Protein AF-A0A3P7GZE3-F1 (afdb_monomer_lite)

InterPro domains:
  IPR019410 Lysine methyltransferase [PF10294] (54-148)
  IPR019410 Lysine methyltransferase [PTHR14614] (52-146)
  IPR029063 S-adenosyl-L-methionine-dependent methyltransferase superfamily [G3DSA:3.40.50.150] (28-160)
  IPR029063 S-adenosyl-L-methionine-dependent methyltransferase superfamily [SSF53335] (52-150)

Sequence (163 aa):
MIFALSAYVGSMVRGSCDGSKGVVVPYSESSILKEFHENEKTVLVSGRKYIFVQKWNDNGVSGVLWDSAIVLANYLAAHPDLVLNLSVLELGAGLGLPSIVACDLGARYVAATDQPLAVPLLAENIRRNSRSNAPIEVFPLDWQTDRPAQPYQVSSFNTNTIH

Radius of gyration: 19.48 Å; chains: 1; bounding box: 40×46×54 Å

Organism: Toxocara canis (NCBI:txid6265)

Structure (mmCIF, N/CA/C/O backbone):
data_AF-A0A3P7GZE3-F1
#
_entry.id   AF-A0A3P7GZE3-F1
#
loop_
_atom_site.group_PDB
_atom_site.id
_atom_site.type_symbol
_atom_site.label_atom_id
_atom_site.label_alt_id
_atom_site.label_comp_id
_atom_site.label_asym_id
_atom_site.label_entity_id
_atom_site.label_seq_id
_atom_site.pdbx_PDB_ins_code
_atom_site.Cartn_x
_atom_site.Cartn_y
_atom_site.Cartn_z
_atom_site.occupancy
_atom_site.B_iso_or_equiv
_atom_site.auth_seq_id
_atom_site.auth_comp_id
_atom_site.auth_asym_id
_atom_site.auth_atom_id
_atom_site.pdbx_PDB_model_num
ATOM 1 N N . MET A 1 1 ? -2.851 -13.990 0.067 1.00 26.02 1 MET A N 1
ATOM 2 C CA . MET A 1 1 ? -2.927 -14.125 -1.402 1.00 26.02 1 MET A CA 1
ATOM 3 C C . MET A 1 1 ? -1.860 -13.198 -1.965 1.00 26.02 1 MET A C 1
ATOM 5 O O . MET A 1 1 ? -2.037 -11.994 -1.894 1.00 26.02 1 MET A O 1
ATOM 9 N N . ILE A 1 2 ? -0.699 -13.742 -2.338 1.00 25.58 2 ILE A N 1
ATOM 10 C CA . ILE A 1 2 ? 0.474 -12.985 -2.809 1.00 25.58 2 ILE A CA 1
ATOM 11 C C . ILE A 1 2 ? 0.576 -13.223 -4.313 1.00 25.58 2 ILE A C 1
ATOM 13 O O . ILE A 1 2 ? 0.637 -14.375 -4.733 1.00 25.58 2 ILE A O 1
ATOM 17 N N . PHE A 1 3 ? 0.623 -12.157 -5.104 1.00 29.05 3 PHE A N 1
ATOM 18 C CA . PHE A 1 3 ? 1.100 -12.221 -6.481 1.00 29.05 3 PHE A CA 1
ATOM 19 C C . PHE A 1 3 ? 2.090 -11.078 -6.688 1.00 29.05 3 PHE A C 1
ATOM 21 O O . PHE A 1 3 ? 1.691 -9.927 -6.808 1.00 29.05 3 PHE A O 1
ATOM 28 N N . ALA A 1 4 ? 3.378 -11.408 -6.734 1.00 26.91 4 ALA A N 1
ATOM 29 C CA . ALA A 1 4 ? 4.394 -10.578 -7.365 1.00 26.91 4 ALA A CA 1
ATOM 30 C C . ALA A 1 4 ? 5.051 -11.446 -8.441 1.00 26.91 4 ALA A C 1
ATOM 32 O O . ALA A 1 4 ? 5.742 -12.416 -8.129 1.00 26.91 4 ALA A O 1
ATOM 33 N N . LEU A 1 5 ? 4.780 -11.146 -9.711 1.00 27.06 5 LEU A N 1
ATOM 34 C CA . LEU A 1 5 ? 5.498 -11.731 -10.837 1.00 27.06 5 LEU A CA 1
ATOM 35 C C . LEU A 1 5 ? 6.604 -10.739 -11.214 1.00 27.06 5 LEU A C 1
ATOM 37 O O . LEU A 1 5 ? 6.344 -9.733 -11.868 1.00 27.06 5 LEU A O 1
ATOM 41 N N . SER A 1 6 ? 7.831 -10.985 -10.755 1.00 29.36 6 SER A N 1
ATOM 42 C CA . SER A 1 6 ? 9.003 -10.256 -11.247 1.00 29.36 6 SER A CA 1
ATOM 43 C C . SER A 1 6 ? 9.421 -10.869 -12.585 1.00 29.36 6 SER A C 1
ATOM 45 O O . SER A 1 6 ? 9.800 -12.040 -12.634 1.00 29.36 6 SER A O 1
ATOM 47 N N . ALA A 1 7 ? 9.316 -10.108 -13.677 1.00 31.20 7 ALA A N 1
ATOM 48 C CA . ALA A 1 7 ? 9.871 -10.476 -14.976 1.00 31.20 7 ALA A CA 1
ATOM 49 C C . ALA A 1 7 ? 11.193 -9.721 -15.185 1.00 31.20 7 ALA A C 1
ATOM 51 O O . ALA A 1 7 ? 11.222 -8.498 -15.299 1.00 31.20 7 ALA A O 1
ATOM 52 N N . TYR A 1 8 ? 12.289 -10.474 -15.204 1.00 26.08 8 TYR A N 1
ATOM 53 C CA . TYR A 1 8 ? 13.651 -10.011 -15.460 1.00 26.08 8 TYR A CA 1
ATOM 54 C C . TYR A 1 8 ? 13.828 -9.618 -16.939 1.00 26.08 8 TYR A C 1
ATOM 56 O O . TYR A 1 8 ? 13.488 -10.405 -17.823 1.00 26.08 8 TYR A O 1
ATOM 64 N N . VAL A 1 9 ? 14.393 -8.437 -17.224 1.00 37.22 9 VAL A N 1
ATOM 65 C CA . VAL A 1 9 ? 14.791 -8.027 -18.585 1.00 37.22 9 VAL A CA 1
ATOM 66 C C . VAL A 1 9 ? 16.315 -8.089 -18.697 1.00 37.22 9 VAL A C 1
ATOM 68 O O . VAL A 1 9 ? 17.028 -7.250 -18.152 1.00 37.22 9 VAL A O 1
ATOM 71 N N . GLY A 1 10 ? 16.814 -9.107 -19.402 1.00 29.33 10 GLY A N 1
ATOM 72 C CA . GLY A 1 10 ? 18.225 -9.253 -19.760 1.00 29.33 10 GLY A CA 1
ATOM 73 C C . GLY A 1 10 ? 18.567 -8.473 -21.032 1.00 29.33 10 GLY A C 1
ATOM 74 O O . GLY A 1 10 ? 17.862 -8.564 -22.036 1.00 29.33 10 GLY A O 1
ATOM 75 N N . SER A 1 11 ? 19.657 -7.706 -20.976 1.00 35.00 11 SER A N 1
ATOM 76 C CA . SER A 1 11 ? 20.211 -6.934 -22.093 1.00 35.00 11 SER A CA 1
ATOM 77 C C . SER A 1 11 ? 20.692 -7.821 -23.252 1.00 35.00 11 SER A C 1
ATOM 79 O O . SER A 1 11 ? 21.169 -8.941 -23.074 1.00 35.00 11 SER A O 1
ATOM 81 N N . MET A 1 12 ? 20.554 -7.271 -24.454 1.00 33.59 12 MET A N 1
ATOM 82 C CA . MET A 1 12 ? 20.694 -7.887 -25.767 1.00 33.59 12 MET A CA 1
ATOM 83 C C . MET A 1 12 ? 22.161 -8.172 -26.136 1.00 33.59 12 MET A C 1
ATOM 85 O O . MET A 1 12 ? 22.955 -7.246 -26.290 1.00 33.59 12 MET A O 1
ATOM 89 N N . VAL A 1 13 ? 22.509 -9.441 -26.376 1.00 32.81 13 VAL A N 1
ATOM 90 C CA . VAL A 1 13 ? 23.750 -9.837 -27.070 1.00 32.81 13 VAL A CA 1
ATOM 91 C C . VAL A 1 13 ? 23.408 -10.805 -28.205 1.00 32.81 13 VAL A C 1
ATOM 93 O O . VAL A 1 13 ? 22.621 -11.734 -28.043 1.00 32.81 13 VAL A O 1
ATOM 96 N N . ARG A 1 14 ? 23.966 -10.531 -29.390 1.00 37.94 14 ARG A N 1
ATOM 97 C CA . ARG A 1 14 ? 23.749 -11.269 -30.642 1.00 37.94 14 ARG A CA 1
ATOM 98 C C . ARG A 1 14 ? 24.387 -12.660 -30.603 1.00 37.94 14 ARG A C 1
ATOM 100 O O . ARG A 1 14 ? 25.557 -12.772 -30.259 1.00 37.94 14 ARG A O 1
ATOM 107 N N . GLY A 1 15 ? 23.688 -13.636 -31.186 1.00 33.75 15 GLY A N 1
ATOM 108 C CA . GLY A 1 15 ? 24.320 -14.666 -32.012 1.00 33.75 15 GLY A CA 1
ATOM 109 C C . GLY A 1 15 ? 24.126 -16.122 -31.586 1.00 33.75 15 GLY A C 1
ATOM 110 O O . GLY A 1 15 ? 24.738 -16.584 -30.636 1.00 33.75 15 GLY A O 1
ATOM 111 N N . SER A 1 16 ? 23.435 -16.844 -32.471 1.00 33.47 16 SER A N 1
ATOM 112 C CA . SER A 1 16 ? 23.519 -18.285 -32.744 1.00 33.47 16 SER A CA 1
ATOM 113 C C . SER A 1 16 ? 22.637 -19.250 -31.944 1.00 33.47 16 SER A C 1
ATOM 115 O O . SER A 1 16 ? 22.402 -19.116 -30.751 1.00 33.47 16 SER A O 1
ATOM 117 N N . CYS A 1 17 ? 22.108 -20.208 -32.703 1.00 43.88 17 CYS A N 1
ATOM 118 C CA . CYS A 1 17 ? 20.998 -21.096 -32.396 1.00 43.88 17 CYS A CA 1
ATOM 119 C C . CYS A 1 17 ? 21.402 -22.250 -31.469 1.00 43.88 17 CYS A C 1
ATOM 121 O O . CYS A 1 17 ? 22.298 -23.001 -31.841 1.00 43.88 17 CYS A O 1
ATOM 123 N N . ASP A 1 18 ? 20.674 -22.454 -30.363 1.00 40.12 18 ASP A N 1
ATOM 124 C CA . ASP A 1 18 ? 20.410 -23.779 -29.774 1.00 40.12 18 ASP A CA 1
ATOM 125 C C . ASP A 1 18 ? 19.257 -23.730 -28.735 1.00 40.12 18 ASP A C 1
ATOM 127 O O . ASP A 1 18 ? 19.269 -22.954 -27.779 1.00 40.12 18 ASP A O 1
ATOM 131 N N . GLY A 1 19 ? 18.239 -24.572 -28.934 1.00 46.06 19 GLY A N 1
ATOM 132 C CA . GLY A 1 19 ? 17.752 -25.455 -27.868 1.00 46.06 19 GLY A CA 1
ATOM 133 C C . GLY A 1 19 ? 16.862 -24.974 -26.716 1.00 46.06 19 GLY A C 1
ATOM 134 O O . GLY A 1 19 ? 16.561 -25.809 -25.866 1.00 46.06 19 GLY A O 1
ATOM 135 N N . SER A 1 20 ? 16.371 -23.733 -26.635 1.00 37.34 20 SER A N 1
ATOM 136 C CA . SER A 1 20 ? 15.470 -23.336 -25.529 1.00 37.34 20 SER A CA 1
ATOM 137 C C . SER A 1 20 ? 14.111 -22.820 -26.006 1.00 37.34 20 SER A C 1
ATOM 139 O O . SER A 1 20 ? 14.001 -21.856 -26.759 1.00 37.34 20 SER A O 1
ATOM 141 N N . LYS A 1 21 ? 13.037 -23.478 -25.549 1.00 40.06 21 LYS A N 1
ATOM 142 C CA . LYS A 1 21 ? 11.652 -23.015 -25.711 1.00 40.06 21 LYS A CA 1
ATOM 143 C C . LYS A 1 21 ? 11.428 -21.771 -24.843 1.00 40.06 21 LYS A C 1
ATOM 145 O O . LYS A 1 21 ? 10.854 -21.860 -23.763 1.00 40.06 21 LYS A O 1
ATOM 150 N N . GLY A 1 22 ? 11.895 -20.617 -25.308 1.00 45.19 22 GLY A N 1
ATOM 151 C CA . GLY A 1 22 ? 11.449 -19.320 -24.814 1.00 45.19 22 GLY A CA 1
ATOM 152 C C . GLY A 1 22 ? 10.106 -18.978 -25.449 1.00 45.19 22 GLY A C 1
ATOM 153 O O . GLY A 1 22 ? 10.003 -18.889 -26.672 1.00 45.19 22 GLY A O 1
ATOM 154 N N . VAL A 1 23 ? 9.063 -18.808 -24.637 1.00 33.44 23 VAL A N 1
ATOM 155 C CA . VAL A 1 23 ? 7.803 -18.228 -25.113 1.00 33.44 23 VAL A CA 1
ATOM 156 C C . VAL A 1 23 ? 8.015 -16.724 -25.232 1.00 33.44 23 VAL A C 1
ATOM 158 O O . VAL A 1 23 ? 8.124 -16.018 -24.234 1.00 33.44 23 VAL A O 1
ATOM 161 N N . VAL A 1 24 ? 8.085 -16.238 -26.467 1.00 41.06 24 VAL A N 1
ATOM 162 C CA . VAL A 1 24 ? 7.954 -14.814 -26.770 1.00 41.06 24 VAL A CA 1
ATOM 163 C C . VAL A 1 24 ? 6.467 -14.492 -26.690 1.00 41.06 24 VAL A C 1
ATOM 165 O O . VAL A 1 24 ? 5.684 -15.046 -27.457 1.00 41.06 24 VAL A O 1
ATOM 168 N N . VAL A 1 25 ? 6.070 -13.633 -25.751 1.00 38.72 25 VAL A N 1
ATOM 169 C CA . VAL A 1 25 ? 4.713 -13.075 -25.711 1.00 38.72 25 VAL A CA 1
ATOM 170 C C . VAL A 1 25 ? 4.716 -11.821 -26.588 1.00 38.72 25 VAL A C 1
ATOM 172 O O . VAL A 1 25 ? 5.329 -10.825 -26.201 1.00 38.72 25 VAL A O 1
ATOM 175 N N . PRO A 1 26 ? 4.095 -11.838 -27.781 1.00 36.16 26 PRO A N 1
ATOM 176 C CA . PRO A 1 26 ? 3.970 -10.638 -28.589 1.00 36.16 26 PRO A CA 1
ATOM 177 C C . PRO A 1 26 ? 2.916 -9.731 -27.946 1.00 36.16 26 PRO A C 1
ATOM 179 O O . PRO A 1 26 ? 1.717 -9.984 -28.042 1.00 36.16 26 PRO A O 1
ATOM 182 N N . TYR A 1 27 ? 3.358 -8.675 -27.267 1.00 45.34 27 TYR A N 1
ATOM 183 C CA . TYR A 1 27 ? 2.467 -7.619 -26.797 1.00 45.34 27 TYR A CA 1
ATOM 184 C C . TYR A 1 27 ? 2.091 -6.737 -27.992 1.00 45.34 27 TYR A C 1
ATOM 186 O O . TYR A 1 27 ? 2.873 -5.895 -28.424 1.00 45.34 27 TYR A O 1
ATOM 194 N N . SER A 1 28 ? 0.900 -6.934 -28.561 1.00 46.50 28 SER A N 1
ATOM 195 C CA . SER A 1 28 ? 0.270 -5.872 -29.351 1.00 46.50 28 SER A CA 1
ATOM 196 C C . SER A 1 28 ? -0.130 -4.751 -28.393 1.00 46.50 28 SER A C 1
ATOM 198 O O . SER A 1 28 ? -0.676 -5.069 -27.336 1.00 46.50 28 SER A O 1
ATOM 200 N N . GLU A 1 29 ? 0.096 -3.482 -28.749 1.00 47.84 29 GLU A N 1
ATOM 201 C CA . GLU A 1 29 ? -0.385 -2.298 -28.015 1.00 47.84 29 GLU A CA 1
ATOM 202 C C . GLU A 1 29 ? -1.923 -2.275 -27.934 1.00 47.84 29 GLU A C 1
ATOM 204 O O . GLU A 1 29 ? -2.623 -1.537 -28.625 1.00 47.84 29 GLU A O 1
ATOM 209 N N . SER A 1 30 ? -2.482 -3.143 -27.103 1.00 47.44 30 SER A N 1
ATOM 210 C CA . SER A 1 30 ? -3.893 -3.157 -26.768 1.00 47.44 30 SER A CA 1
ATOM 211 C C . SER A 1 30 ? -4.164 -2.072 -25.729 1.00 47.44 30 SER A C 1
ATOM 213 O O . SER A 1 30 ? -3.349 -1.835 -24.836 1.00 47.44 30 SER A O 1
ATOM 215 N N . SER A 1 31 ? -5.335 -1.448 -25.833 1.00 55.03 31 SER A N 1
ATOM 216 C CA . SER A 1 31 ? -5.877 -0.356 -25.008 1.00 55.03 31 SER A CA 1
ATOM 217 C C . SER A 1 31 ? -5.654 -0.451 -23.492 1.00 55.03 31 SER A C 1
ATOM 219 O O . SER A 1 31 ? -5.646 0.582 -22.837 1.00 55.03 31 SER A O 1
ATOM 221 N N . ILE A 1 32 ? -5.437 -1.652 -22.955 1.00 56.00 32 ILE A N 1
ATOM 222 C CA . ILE A 1 32 ? -5.186 -1.934 -21.534 1.00 56.00 32 ILE A CA 1
ATOM 223 C C . ILE A 1 32 ? -3.880 -1.292 -21.036 1.00 56.00 32 ILE A C 1
ATOM 225 O O . ILE A 1 32 ? -3.817 -0.838 -19.901 1.00 56.00 32 ILE A O 1
ATOM 229 N N . LEU A 1 33 ? -2.842 -1.197 -21.876 1.00 58.09 33 LEU A N 1
ATOM 230 C CA . LEU A 1 33 ? -1.558 -0.619 -21.450 1.00 58.09 33 LEU A CA 1
ATOM 231 C C . LEU A 1 33 ? -1.570 0.911 -21.411 1.00 58.09 33 LEU A C 1
ATOM 233 O O . LEU A 1 33 ? -0.712 1.503 -20.761 1.00 58.09 33 LEU A O 1
ATOM 237 N N . LYS A 1 34 ? -2.531 1.570 -22.074 1.00 65.06 34 LYS A N 1
ATOM 238 C CA . LYS A 1 34 ? -2.575 3.040 -22.112 1.00 65.06 34 LYS A CA 1
ATOM 239 C C . LYS A 1 34 ? -2.668 3.639 -20.710 1.00 65.06 34 LYS A C 1
ATOM 241 O O . LYS A 1 34 ? -1.959 4.596 -20.428 1.00 65.06 34 LYS A O 1
ATOM 246 N N . GLU A 1 35 ? -3.451 3.021 -19.830 1.00 65.19 35 GLU A N 1
ATOM 247 C CA . GLU A 1 35 ? -3.633 3.465 -18.442 1.00 65.19 35 GLU A CA 1
ATOM 248 C C . GLU A 1 35 ? -2.347 3.370 -17.599 1.00 65.19 35 GLU A C 1
ATOM 250 O O . GLU A 1 35 ? -2.179 4.103 -16.626 1.00 65.19 35 GLU A O 1
ATOM 255 N N . PHE A 1 36 ? -1.405 2.498 -17.973 1.00 70.31 36 PHE A N 1
ATOM 256 C CA . PHE A 1 36 ? -0.110 2.364 -17.295 1.00 70.31 36 PHE A CA 1
ATOM 257 C C . PHE A 1 36 ? 0.896 3.436 -17.720 1.00 70.31 36 PHE A C 1
ATOM 259 O O . PHE A 1 36 ? 1.834 3.733 -16.981 1.00 70.31 36 PHE A O 1
ATOM 266 N N . HIS A 1 37 ? 0.686 4.043 -18.889 1.00 69.88 37 HIS A N 1
ATOM 267 C CA . HIS A 1 37 ? 1.489 5.161 -19.375 1.00 69.88 37 HIS A CA 1
AT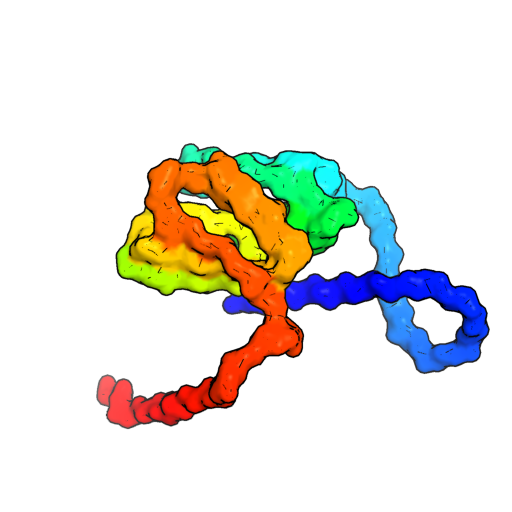OM 268 C C . HIS A 1 37 ? 0.957 6.527 -18.913 1.00 69.88 37 HIS A C 1
ATOM 270 O O . HIS A 1 37 ? 1.602 7.546 -19.160 1.00 69.88 37 HIS A O 1
ATOM 276 N N . GLU A 1 38 ? -0.193 6.573 -18.232 1.00 80.06 38 GLU A N 1
ATOM 277 C CA . GLU A 1 38 ? -0.691 7.795 -17.602 1.00 80.06 38 GLU A CA 1
ATOM 278 C C . GLU A 1 38 ? 0.147 8.137 -16.369 1.00 80.06 38 GLU A C 1
ATOM 280 O O . GLU A 1 38 ? 0.316 7.311 -15.479 1.00 80.06 38 GLU A O 1
ATOM 285 N N . ASN A 1 39 ? 0.636 9.376 -16.283 1.00 89.06 39 ASN A N 1
ATOM 286 C CA . ASN A 1 39 ? 1.524 9.810 -15.196 1.00 89.06 39 ASN A CA 1
ATOM 287 C C . ASN A 1 39 ? 0.841 9.870 -13.823 1.00 89.06 39 ASN A C 1
ATOM 289 O O . ASN A 1 39 ? 1.529 9.902 -12.803 1.00 89.06 39 ASN A O 1
ATOM 293 N N . GLU A 1 40 ? -0.492 9.911 -13.782 1.00 93.50 40 GLU A N 1
ATOM 294 C CA . GLU A 1 40 ? -1.259 9.906 -12.543 1.00 93.50 40 GLU A CA 1
ATOM 295 C C . GLU A 1 40 ? -2.504 9.029 -12.660 1.00 93.50 40 GLU A C 1
ATOM 297 O O . GLU A 1 40 ? -3.156 9.011 -13.699 1.00 93.50 40 GLU A O 1
ATOM 302 N N . LYS A 1 41 ? -2.871 8.355 -11.567 1.00 94.69 41 LYS A N 1
ATOM 303 C CA . LYS A 1 41 ? -4.129 7.610 -11.439 1.00 94.69 41 LYS A CA 1
ATOM 304 C C . LYS A 1 41 ? -4.862 8.054 -10.182 1.00 94.69 41 LYS A C 1
ATOM 306 O O . LYS A 1 41 ? -4.284 8.126 -9.097 1.00 94.69 41 LYS A O 1
ATOM 311 N N . THR A 1 42 ? -6.146 8.367 -10.331 1.00 95.88 42 THR A N 1
ATOM 312 C CA . THR A 1 42 ? -7.021 8.757 -9.219 1.00 95.88 42 THR A CA 1
ATOM 313 C C . THR A 1 42 ? -7.947 7.606 -8.860 1.00 95.88 42 THR A C 1
ATOM 315 O O . THR A 1 42 ? -8.583 7.029 -9.738 1.00 95.88 42 THR A O 1
ATOM 318 N N . VAL A 1 43 ? -8.065 7.302 -7.569 1.00 96.44 43 VAL A N 1
ATOM 319 C CA . VAL A 1 43 ? -8.965 6.261 -7.057 1.00 96.44 43 VAL A CA 1
ATOM 320 C C . VAL A 1 43 ? -9.805 6.810 -5.912 1.00 96.44 43 VAL A C 1
ATOM 322 O O . VAL A 1 43 ? -9.353 7.645 -5.128 1.00 96.44 43 VAL A O 1
ATOM 325 N N . LEU A 1 44 ? -11.048 6.338 -5.829 1.00 96.62 44 LEU A N 1
ATOM 326 C CA .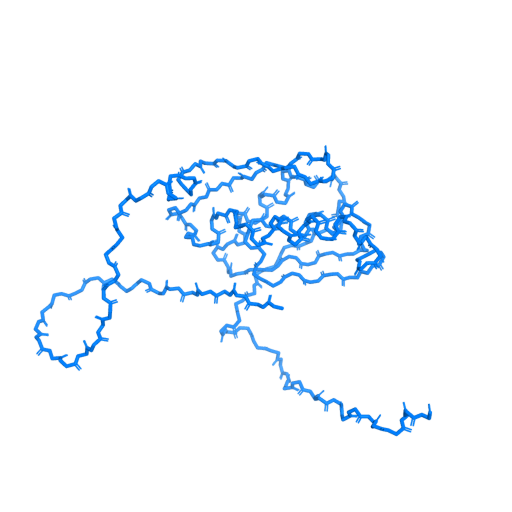 LEU A 1 44 ? -11.950 6.596 -4.715 1.00 96.62 44 LEU A CA 1
ATOM 327 C C . LEU A 1 44 ? -12.072 5.332 -3.861 1.00 96.62 44 LEU A C 1
ATOM 329 O O . LEU A 1 44 ? -12.429 4.276 -4.378 1.00 96.62 44 LEU A O 1
ATOM 333 N N . VAL A 1 45 ? -11.804 5.455 -2.561 1.00 95.19 45 VAL A N 1
ATOM 334 C CA . VAL A 1 45 ? -12.045 4.397 -1.565 1.00 95.19 45 VAL A CA 1
ATOM 335 C C . VAL A 1 45 ? -12.861 5.005 -0.431 1.00 95.19 45 VAL A C 1
ATOM 337 O O . VAL A 1 45 ? -12.465 6.023 0.138 1.00 95.19 45 VAL A O 1
ATOM 340 N N . SER A 1 46 ? -14.036 4.436 -0.147 1.00 89.31 46 SER A N 1
ATOM 341 C CA . SER A 1 46 ? -14.989 4.936 0.863 1.00 89.31 46 SER A CA 1
ATOM 342 C C . SER A 1 46 ? -15.236 6.452 0.809 1.00 89.31 46 SER A C 1
ATOM 344 O O . SER A 1 46 ? -15.266 7.140 1.827 1.00 89.31 46 SER A O 1
ATOM 346 N N . GLY A 1 47 ? -15.379 6.996 -0.404 1.00 89.88 47 GLY A N 1
ATOM 347 C CA . GLY A 1 47 ? -15.642 8.421 -0.637 1.00 89.88 47 GLY A CA 1
ATOM 348 C C . GLY A 1 47 ? -14.426 9.343 -0.498 1.00 89.88 47 GLY A C 1
ATOM 349 O O . GLY A 1 47 ? -14.533 10.531 -0.801 1.00 89.88 47 GLY A O 1
ATOM 350 N N . ARG A 1 48 ? -13.256 8.825 -0.104 1.00 94.00 48 ARG A N 1
ATOM 351 C CA . ARG A 1 48 ? -12.000 9.580 -0.108 1.00 94.00 48 ARG A CA 1
ATOM 352 C C . ARG A 1 48 ? -11.256 9.391 -1.423 1.00 94.00 48 ARG A C 1
ATOM 354 O O . ARG A 1 48 ? -11.147 8.283 -1.940 1.00 94.00 48 ARG A O 1
ATOM 361 N N . LYS A 1 49 ? -10.722 10.497 -1.941 1.00 96.38 49 LYS A N 1
ATOM 362 C CA . LYS A 1 49 ? -9.914 10.538 -3.160 1.00 96.38 49 LYS A CA 1
ATOM 363 C C . LYS A 1 49 ? -8.434 10.356 -2.842 1.00 96.38 49 LYS A C 1
ATOM 365 O O . LYS A 1 49 ? -7.907 11.060 -1.983 1.00 96.38 49 LYS A O 1
ATOM 370 N N . TYR A 1 50 ? -7.788 9.476 -3.595 1.00 97.12 50 TYR A N 1
ATOM 371 C CA . TYR A 1 50 ? -6.351 9.229 -3.578 1.00 97.12 50 TYR A CA 1
ATOM 372 C C . TYR A 1 50 ? -5.789 9.462 -4.980 1.00 97.12 50 TYR A C 1
ATOM 374 O O . TYR A 1 50 ? -6.421 9.074 -5.965 1.00 97.12 50 TYR A O 1
ATOM 382 N N . ILE A 1 51 ? -4.632 10.113 -5.078 1.00 97.00 51 ILE A N 1
ATOM 383 C CA . ILE A 1 51 ? -3.971 10.434 -6.350 1.00 97.00 51 ILE A CA 1
ATOM 384 C C . ILE A 1 51 ? -2.566 9.844 -6.315 1.00 97.00 51 ILE A C 1
ATOM 386 O O . ILE A 1 51 ? -1.766 10.192 -5.446 1.00 97.00 51 ILE A O 1
ATOM 390 N N . PHE A 1 52 ? -2.261 8.975 -7.270 1.00 97.19 52 PHE A N 1
ATOM 391 C CA . PHE A 1 52 ? -0.981 8.286 -7.361 1.00 97.19 52 PHE A CA 1
ATOM 392 C C . PHE A 1 52 ? -0.216 8.741 -8.586 1.00 97.19 52 PHE A C 1
ATOM 394 O O . PHE A 1 52 ? -0.770 8.739 -9.678 1.00 97.19 52 PHE A O 1
ATOM 401 N N . VAL A 1 53 ? 1.063 9.058 -8.409 1.00 97.00 53 VAL A N 1
ATOM 402 C CA . VAL A 1 53 ? 2.016 9.159 -9.514 1.00 97.00 53 VAL A CA 1
ATOM 403 C C . VAL A 1 53 ? 2.348 7.761 -9.996 1.00 97.00 53 VAL A C 1
ATOM 405 O O . VAL A 1 53 ? 2.703 6.903 -9.182 1.00 97.00 53 VAL A O 1
ATOM 408 N N . GLN A 1 54 ? 2.293 7.566 -11.308 1.00 93.94 54 GLN A N 1
ATOM 409 C CA . GLN A 1 54 ? 2.724 6.340 -11.962 1.00 93.94 54 GLN A CA 1
ATOM 410 C C . GLN A 1 54 ? 3.972 6.605 -12.806 1.00 93.94 54 GLN A C 1
ATOM 412 O O . GLN A 1 54 ? 4.105 7.649 -13.445 1.00 93.94 54 GLN A O 1
ATOM 417 N N . LYS A 1 55 ? 4.899 5.649 -12.795 1.00 93.38 55 LYS A N 1
ATOM 418 C CA . LYS A 1 55 ? 6.155 5.692 -13.553 1.00 93.38 55 LYS A CA 1
ATOM 419 C C . LYS A 1 55 ? 6.484 4.315 -14.121 1.00 93.38 55 LYS A C 1
ATOM 421 O O . LYS A 1 55 ? 7.464 3.689 -13.724 1.00 93.38 55 LYS A O 1
ATOM 426 N N . TRP A 1 56 ? 5.669 3.828 -15.057 1.00 88.88 56 TRP A N 1
ATOM 427 C CA . TRP A 1 56 ? 5.881 2.520 -15.694 1.00 88.88 56 TRP A CA 1
ATOM 428 C C . TRP A 1 56 ? 7.287 2.363 -16.296 1.00 88.88 56 TRP A C 1
ATOM 430 O O . TRP A 1 56 ? 7.933 1.340 -16.100 1.00 88.88 56 TRP A O 1
ATOM 440 N N . ASN A 1 57 ? 7.797 3.395 -16.972 1.00 87.44 57 ASN A N 1
ATOM 441 C CA . ASN A 1 57 ? 9.099 3.323 -17.642 1.00 87.44 57 ASN A CA 1
ATOM 442 C C . ASN A 1 57 ? 10.289 3.252 -16.666 1.00 87.44 57 ASN A C 1
ATOM 444 O O . ASN A 1 57 ? 11.304 2.654 -17.008 1.00 87.44 57 ASN A O 1
ATOM 448 N N . ASP A 1 58 ? 10.162 3.832 -15.467 1.00 88.31 58 ASP A N 1
ATOM 449 C CA . ASP A 1 58 ? 11.255 3.900 -14.485 1.00 88.31 58 ASP A CA 1
ATOM 450 C C . ASP A 1 58 ? 11.181 2.759 -13.457 1.00 88.31 58 ASP A C 1
ATOM 452 O O . ASP A 1 58 ? 12.202 2.260 -12.986 1.00 88.31 58 ASP A O 1
ATOM 456 N N . ASN A 1 59 ? 9.962 2.348 -13.092 1.00 88.81 59 ASN A N 1
ATOM 457 C CA . ASN A 1 59 ? 9.692 1.436 -11.978 1.00 88.81 59 ASN A CA 1
ATOM 458 C C . ASN A 1 59 ? 9.014 0.124 -12.414 1.00 88.81 59 ASN A C 1
ATOM 460 O O . ASN A 1 59 ? 8.765 -0.744 -11.573 1.00 88.81 59 ASN A O 1
ATOM 464 N N . GLY A 1 60 ? 8.707 -0.038 -13.706 1.00 89.81 60 GLY A N 1
ATOM 465 C CA . GLY A 1 60 ? 8.066 -1.229 -14.257 1.00 89.81 60 GLY A CA 1
ATOM 466 C C . GLY A 1 60 ? 6.754 -1.556 -13.549 1.00 89.81 60 GLY A C 1
ATOM 467 O O . GLY A 1 60 ? 5.914 -0.686 -13.314 1.00 89.81 60 GLY A O 1
ATOM 468 N N . VAL A 1 61 ? 6.608 -2.822 -13.153 1.00 88.06 61 VAL A N 1
ATOM 469 C CA . VAL A 1 61 ? 5.414 -3.333 -12.464 1.00 88.06 61 VAL A CA 1
ATOM 470 C C . VAL A 1 61 ? 5.131 -2.636 -11.132 1.00 88.06 61 VAL A C 1
ATOM 472 O O . VAL A 1 61 ? 3.966 -2.462 -10.793 1.00 88.06 61 VAL A O 1
ATOM 475 N N . SER A 1 62 ? 6.144 -2.169 -10.399 1.00 91.06 62 SER A N 1
ATOM 476 C CA . SER A 1 62 ? 5.929 -1.413 -9.154 1.00 91.06 62 SER A CA 1
ATOM 477 C C . SER A 1 62 ? 5.561 0.054 -9.414 1.00 91.06 62 SER A C 1
ATOM 479 O O . SER A 1 62 ? 5.255 0.791 -8.481 1.00 91.06 62 SER A O 1
ATOM 481 N N . GLY A 1 63 ? 5.601 0.492 -10.675 1.00 92.06 63 GLY A N 1
ATOM 482 C CA . GLY A 1 63 ? 5.353 1.864 -11.101 1.00 92.06 63 GLY A CA 1
ATOM 483 C C . GLY A 1 63 ? 3.894 2.216 -11.366 1.00 92.06 63 GLY A C 1
ATOM 484 O O . GLY A 1 63 ? 3.638 3.353 -11.748 1.00 92.06 63 GLY A O 1
ATOM 485 N N . VAL A 1 64 ? 2.951 1.286 -11.203 1.00 94.25 64 VAL A N 1
ATOM 486 C CA . VAL A 1 64 ? 1.534 1.479 -11.559 1.00 94.25 64 VAL A CA 1
ATOM 487 C C . VAL A 1 64 ? 0.599 0.993 -10.460 1.00 94.25 64 VAL A C 1
ATOM 489 O O . VAL A 1 64 ? 0.944 0.112 -9.669 1.00 94.25 64 VAL A O 1
ATOM 492 N N . LEU A 1 65 ? -0.606 1.568 -10.405 1.00 94.88 65 LEU A N 1
ATOM 493 C CA . LEU A 1 65 ? -1.620 1.133 -9.450 1.00 94.88 65 LEU A CA 1
ATOM 494 C C . LEU A 1 65 ? -2.429 -0.034 -10.022 1.00 94.88 65 LEU A C 1
ATOM 496 O O . LEU A 1 65 ? -3.298 0.154 -10.882 1.00 94.88 65 LEU A O 1
ATOM 500 N N . TRP A 1 66 ? -2.162 -1.221 -9.486 1.00 95.19 66 TRP A N 1
ATOM 501 C CA . TRP A 1 66 ? -2.861 -2.454 -9.832 1.00 95.19 66 TRP A CA 1
ATOM 502 C C . TRP A 1 66 ? -4.264 -2.528 -9.230 1.00 95.19 66 TRP A C 1
ATOM 504 O O . TRP A 1 66 ? -4.498 -2.112 -8.094 1.00 95.19 66 TRP A O 1
ATOM 514 N N . ASP A 1 67 ? -5.185 -3.155 -9.959 1.00 93.31 67 ASP A N 1
ATOM 515 C CA . ASP A 1 67 ? -6.577 -3.315 -9.524 1.00 93.31 67 ASP A CA 1
ATOM 516 C C . ASP A 1 67 ? -6.705 -4.129 -8.231 1.00 93.31 67 ASP A C 1
ATOM 518 O O . ASP A 1 67 ? -7.577 -3.854 -7.410 1.00 93.31 67 ASP A O 1
ATOM 522 N N . SER A 1 68 ? -5.800 -5.082 -7.988 1.00 95.25 68 SER A N 1
ATOM 523 C CA . SER A 1 68 ? -5.758 -5.845 -6.735 1.00 95.25 68 SER A CA 1
ATOM 524 C C . SER A 1 68 ? -5.560 -4.949 -5.510 1.00 95.25 68 SER A C 1
ATOM 526 O O . SER A 1 68 ? -6.195 -5.180 -4.481 1.00 95.25 68 SER A O 1
ATOM 528 N N . ALA A 1 69 ? -4.747 -3.894 -5.624 1.00 97.31 69 ALA A N 1
ATOM 529 C CA . ALA A 1 69 ? -4.550 -2.919 -4.557 1.00 97.31 69 ALA A CA 1
ATOM 530 C C . ALA A 1 69 ? -5.835 -2.119 -4.292 1.00 97.31 69 ALA A C 1
ATOM 532 O O . ALA A 1 69 ? -6.179 -1.861 -3.140 1.00 97.31 69 ALA A O 1
ATOM 533 N N . ILE A 1 70 ? -6.582 -1.778 -5.348 1.00 96.50 70 ILE A N 1
ATOM 534 C CA . ILE A 1 70 ? -7.872 -1.080 -5.249 1.00 96.50 70 ILE A CA 1
ATOM 535 C C . ILE A 1 70 ? -8.920 -1.980 -4.582 1.00 96.50 70 ILE A C 1
ATOM 537 O O . ILE A 1 70 ? -9.651 -1.529 -3.697 1.00 96.50 70 ILE A O 1
ATOM 541 N N . VAL A 1 71 ? -8.984 -3.256 -4.969 1.00 97.56 71 VAL A N 1
ATOM 542 C CA . VAL A 1 71 ? -9.895 -4.242 -4.368 1.00 97.56 71 VAL A CA 1
ATOM 543 C C . VAL A 1 71 ? -9.570 -4.448 -2.888 1.00 97.56 71 VAL A C 1
ATOM 545 O O . VAL A 1 71 ? -10.473 -4.368 -2.056 1.00 97.56 71 VAL A O 1
ATOM 548 N N . LEU A 1 72 ? -8.294 -4.647 -2.539 1.00 98.00 72 LEU A N 1
ATOM 549 C CA . LEU A 1 72 ? -7.868 -4.819 -1.148 1.00 98.00 72 LEU A CA 1
ATOM 550 C C . LEU A 1 72 ? -8.170 -3.576 -0.304 1.00 98.00 72 LEU A C 1
ATOM 552 O O . LEU A 1 72 ? -8.682 -3.702 0.805 1.00 98.00 72 LEU A O 1
ATOM 556 N N . ALA A 1 73 ? -7.912 -2.380 -0.830 1.00 98.00 73 ALA A N 1
ATOM 557 C CA . ALA A 1 73 ? -8.218 -1.136 -0.134 1.00 98.00 73 ALA A CA 1
ATOM 558 C C . ALA A 1 73 ? -9.718 -0.975 0.149 1.00 98.00 73 ALA A C 1
ATOM 560 O O . ALA A 1 73 ? -10.097 -0.636 1.269 1.00 98.00 73 ALA A O 1
ATOM 561 N N . ASN A 1 74 ? -10.583 -1.268 -0.827 1.00 97.69 74 ASN A N 1
ATOM 562 C CA . ASN A 1 74 ? -12.032 -1.245 -0.610 1.00 97.69 74 ASN A CA 1
ATOM 563 C C . ASN A 1 74 ? -12.481 -2.305 0.402 1.00 97.69 74 ASN A C 1
ATOM 565 O O . ASN A 1 74 ? -13.344 -2.028 1.231 1.00 97.69 74 ASN A O 1
ATOM 569 N N . TYR A 1 75 ? -11.871 -3.491 0.374 1.00 98.06 75 TYR A N 1
ATOM 570 C CA . TYR A 1 75 ? -12.153 -4.538 1.350 1.00 98.06 75 TYR A CA 1
ATOM 571 C C . TYR A 1 75 ? -11.776 -4.109 2.774 1.00 98.06 75 TYR A C 1
ATOM 573 O O . TYR A 1 75 ? -12.601 -4.208 3.677 1.00 98.06 75 TYR A O 1
ATOM 581 N N . LEU A 1 76 ? -10.576 -3.554 2.978 1.00 97.81 76 LEU A N 1
ATOM 582 C CA . LEU A 1 76 ? -10.171 -2.998 4.274 1.00 97.81 76 LEU A CA 1
ATOM 583 C C . LEU A 1 76 ? -11.128 -1.896 4.732 1.00 97.81 76 LEU A C 1
ATOM 585 O O . LEU A 1 76 ? -11.530 -1.869 5.890 1.00 97.81 76 LEU A O 1
ATOM 589 N N . ALA A 1 77 ? -11.540 -1.014 3.822 1.00 96.81 77 ALA A N 1
ATOM 590 C CA . ALA A 1 77 ? -12.446 0.074 4.158 1.00 96.81 77 ALA A CA 1
ATOM 591 C C . ALA A 1 77 ? -13.863 -0.402 4.535 1.00 96.81 77 ALA A C 1
ATOM 593 O O . ALA A 1 77 ? -14.547 0.287 5.291 1.00 96.81 77 ALA A O 1
ATOM 594 N N . ALA A 1 78 ? -14.289 -1.574 4.054 1.00 97.56 78 ALA A N 1
ATOM 595 C CA . ALA A 1 78 ? -15.514 -2.244 4.491 1.00 97.56 78 ALA A CA 1
ATOM 596 C C . ALA A 1 78 ? -15.348 -3.017 5.818 1.00 97.56 78 ALA A C 1
ATOM 598 O O . ALA A 1 78 ? -16.342 -3.280 6.494 1.00 97.56 78 ALA A O 1
ATOM 599 N N . HIS A 1 79 ? -14.110 -3.349 6.198 1.00 97.44 79 HIS A N 1
ATOM 600 C CA . HIS A 1 79 ? -13.757 -4.164 7.367 1.00 97.44 79 HIS A CA 1
ATOM 601 C C . HIS A 1 79 ? -12.627 -3.515 8.197 1.00 97.44 79 HIS A C 1
ATOM 603 O O . HIS A 1 79 ? -11.526 -4.069 8.300 1.00 97.44 79 HIS A O 1
ATOM 609 N N . PRO A 1 80 ? -12.855 -2.318 8.776 1.00 95.81 80 PRO A N 1
ATOM 610 C CA . PRO A 1 80 ? -11.817 -1.568 9.493 1.00 95.81 80 PRO A CA 1
ATOM 611 C C . PRO A 1 80 ? -11.250 -2.310 10.710 1.00 95.81 80 PRO A C 1
ATOM 613 O O . PRO A 1 80 ? -10.099 -2.094 11.090 1.00 95.81 80 PRO A O 1
ATOM 616 N N . ASP A 1 81 ? -12.033 -3.204 11.311 1.00 96.62 81 ASP A N 1
ATOM 617 C CA . ASP A 1 81 ? -11.653 -4.041 12.451 1.00 96.62 81 ASP A CA 1
ATOM 618 C C . ASP A 1 81 ? -10.438 -4.941 12.171 1.00 96.62 81 ASP A C 1
ATOM 620 O O . ASP A 1 81 ? -9.710 -5.286 13.100 1.00 96.62 81 ASP A O 1
ATOM 624 N N . LEU A 1 82 ? -10.157 -5.250 10.900 1.00 96.62 82 LEU A N 1
ATOM 625 C CA . LEU A 1 82 ? -8.995 -6.047 10.498 1.00 96.62 82 LEU A CA 1
ATOM 626 C C . LEU A 1 82 ? -7.651 -5.339 10.712 1.00 96.62 82 LEU A C 1
ATOM 628 O O . LEU A 1 82 ? -6.613 -5.999 10.712 1.00 96.62 82 LEU A O 1
ATOM 632 N N . VAL A 1 83 ? -7.650 -4.009 10.842 1.00 96.94 83 VAL A N 1
ATOM 633 C CA . VAL A 1 83 ? -6.423 -3.196 10.952 1.00 96.94 83 VAL A CA 1
ATOM 634 C C . VAL A 1 83 ? -6.446 -2.214 12.121 1.00 96.94 83 VAL A C 1
ATOM 636 O O . VAL A 1 83 ? -5.383 -1.770 12.558 1.00 96.94 83 VAL A O 1
ATOM 639 N N . LEU A 1 84 ? -7.625 -1.886 12.653 1.00 95.50 84 LEU A N 1
ATOM 640 C CA . LEU A 1 84 ? -7.806 -0.916 13.730 1.00 95.50 84 LEU A CA 1
ATOM 641 C C . LEU A 1 84 ? -6.931 -1.244 14.952 1.00 95.50 84 LEU A C 1
ATOM 643 O O . LEU A 1 84 ? -7.014 -2.326 15.528 1.00 95.50 84 LEU A O 1
ATOM 647 N N . ASN A 1 85 ? -6.113 -0.279 15.382 1.00 95.94 85 ASN A N 1
ATOM 648 C CA . ASN A 1 85 ? -5.168 -0.385 16.501 1.00 95.94 85 ASN A CA 1
ATOM 649 C C . ASN A 1 85 ? -4.094 -1.487 16.368 1.00 95.94 85 ASN A C 1
ATOM 651 O O . ASN A 1 85 ? -3.394 -1.789 17.344 1.00 95.94 85 ASN A O 1
ATOM 655 N N . LEU A 1 86 ? -3.908 -2.059 15.174 1.00 97.06 86 LEU A N 1
ATOM 656 C CA . LEU A 1 86 ? -2.890 -3.075 14.899 1.00 97.06 86 LEU A CA 1
ATOM 657 C C . LEU A 1 86 ? -1.647 -2.480 14.230 1.00 97.06 86 LEU A C 1
ATOM 659 O O . LEU A 1 86 ? -1.672 -1.382 13.676 1.00 97.06 86 LEU A O 1
ATOM 663 N N . SER A 1 87 ? -0.543 -3.225 14.297 1.00 97.62 87 SER A N 1
ATOM 664 C CA . SER A 1 87 ? 0.644 -2.969 13.478 1.00 97.62 87 SER A CA 1
ATOM 665 C C . SER A 1 87 ? 0.527 -3.770 12.181 1.00 97.62 87 SER A C 1
ATOM 667 O O . SER A 1 87 ? 0.398 -4.992 12.235 1.00 97.62 87 SER A O 1
ATOM 669 N N . VAL A 1 88 ? 0.564 -3.090 11.038 1.00 97.62 88 VAL A N 1
ATOM 670 C CA . VAL A 1 88 ? 0.367 -3.667 9.702 1.00 97.62 88 VAL A CA 1
ATOM 671 C C . VAL A 1 88 ? 1.690 -3.657 8.941 1.00 97.62 88 VAL A C 1
ATOM 673 O O . VAL A 1 88 ? 2.414 -2.667 8.971 1.00 97.62 88 VAL A O 1
ATOM 676 N N . LEU A 1 89 ? 1.997 -4.752 8.249 1.00 97.50 89 LEU A N 1
ATOM 677 C CA . LEU A 1 89 ? 3.118 -4.860 7.318 1.00 97.50 89 LEU A CA 1
ATOM 678 C C . LEU A 1 89 ? 2.560 -5.166 5.927 1.00 97.50 89 LEU A C 1
ATOM 680 O O . LEU A 1 89 ? 1.897 -6.188 5.750 1.00 97.50 89 LEU A O 1
ATOM 684 N N . GLU A 1 90 ? 2.840 -4.311 4.948 1.00 97.81 90 GLU A N 1
ATOM 685 C CA . GLU A 1 90 ? 2.537 -4.573 3.541 1.00 97.81 90 GLU A CA 1
ATOM 686 C C . GLU A 1 90 ? 3.809 -5.016 2.809 1.00 97.81 90 GLU A C 1
ATOM 688 O O . GLU A 1 90 ? 4.833 -4.332 2.845 1.00 97.81 90 GLU A O 1
ATOM 693 N N . LEU A 1 91 ? 3.740 -6.173 2.147 1.00 96.62 91 LEU A N 1
ATOM 694 C CA . LEU A 1 91 ? 4.818 -6.739 1.338 1.00 96.62 91 LEU A CA 1
ATOM 695 C C . LEU A 1 91 ? 4.509 -6.519 -0.145 1.00 96.62 91 LEU A C 1
ATOM 697 O O . LEU A 1 91 ? 3.471 -6.981 -0.616 1.00 96.62 91 LEU A O 1
ATOM 701 N N . GLY A 1 92 ? 5.419 -5.882 -0.881 1.00 96.19 92 GLY A N 1
ATOM 702 C CA . GLY A 1 92 ? 5.190 -5.548 -2.290 1.00 96.19 92 GLY A CA 1
ATOM 703 C C . GLY A 1 92 ? 4.127 -4.459 -2.445 1.00 96.19 92 GLY A C 1
ATOM 704 O O . GLY A 1 92 ? 3.148 -4.642 -3.167 1.00 96.19 92 GLY A O 1
ATOM 705 N N . ALA A 1 93 ? 4.286 -3.360 -1.705 1.00 97.44 93 ALA A N 1
ATOM 706 C CA . ALA A 1 93 ? 3.294 -2.292 -1.606 1.00 97.44 93 ALA A CA 1
ATOM 707 C C . ALA A 1 93 ? 3.082 -1.505 -2.915 1.00 97.44 93 ALA A C 1
ATOM 709 O O . ALA A 1 93 ? 2.059 -0.831 -3.068 1.00 97.44 93 ALA A O 1
ATOM 710 N N . GLY A 1 94 ? 4.021 -1.556 -3.865 1.00 97.25 94 GLY A N 1
ATOM 711 C CA . GLY A 1 94 ? 3.961 -0.821 -5.126 1.00 97.25 94 GLY A CA 1
ATOM 712 C C . GLY A 1 94 ? 3.796 0.680 -4.893 1.00 97.25 94 GLY A C 1
ATOM 713 O O . GLY A 1 94 ? 4.718 1.352 -4.437 1.00 97.25 94 GLY A O 1
ATOM 714 N N . LEU A 1 95 ? 2.603 1.214 -5.178 1.00 98.00 95 LEU A N 1
ATOM 715 C CA . LEU A 1 95 ? 2.281 2.629 -4.943 1.00 98.00 95 LEU A CA 1
ATOM 716 C C . LEU A 1 95 ? 1.680 2.919 -3.552 1.00 98.00 95 LEU A C 1
ATOM 718 O O . LEU A 1 95 ? 1.530 4.087 -3.196 1.00 98.00 95 LEU A O 1
ATOM 722 N N . GLY A 1 96 ? 1.355 1.891 -2.761 1.00 97.81 96 GLY A N 1
ATOM 723 C CA . GLY A 1 96 ? 1.045 2.008 -1.330 1.00 97.81 96 GLY A CA 1
ATOM 724 C C . GLY A 1 96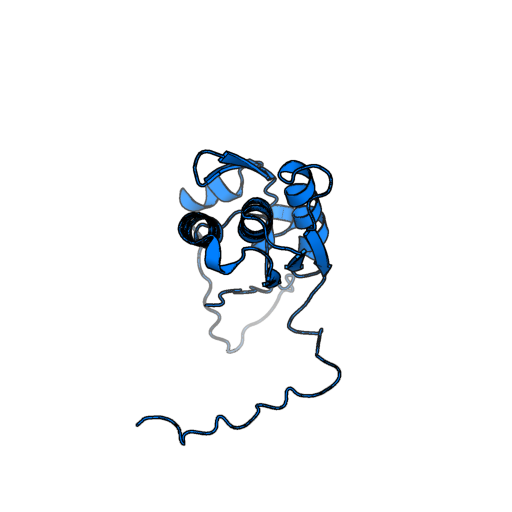 ? -0.414 2.276 -0.957 1.00 97.81 96 GLY A C 1
ATOM 725 O O . GLY A 1 96 ? -0.677 2.666 0.180 1.00 97.81 96 GLY A O 1
ATOM 726 N N . LEU A 1 97 ? -1.377 2.094 -1.872 1.00 98.12 97 LEU A N 1
ATOM 727 C CA . LEU A 1 97 ? -2.797 2.352 -1.581 1.00 98.12 97 LEU A CA 1
ATOM 728 C C . LEU A 1 97 ? -3.319 1.575 -0.350 1.00 98.12 97 LEU A C 1
ATOM 730 O O . LEU A 1 97 ? -3.917 2.220 0.516 1.00 98.12 97 LEU A O 1
ATOM 734 N N . PRO A 1 98 ? -3.101 0.250 -0.207 1.00 98.38 98 PRO A N 1
ATOM 735 C CA . PRO A 1 98 ? -3.592 -0.489 0.955 1.00 98.38 98 PRO A CA 1
ATOM 736 C C . PRO A 1 98 ? -2.952 -0.018 2.263 1.00 98.38 98 PRO A C 1
ATOM 738 O O . PRO A 1 98 ? -3.675 0.167 3.240 1.00 98.38 98 PRO A O 1
ATOM 741 N N . SER A 1 99 ? -1.644 0.266 2.279 1.00 98.25 99 SER A N 1
ATOM 742 C CA . SER A 1 99 ? -0.967 0.860 3.443 1.00 98.25 99 SER A CA 1
ATOM 743 C C . SER A 1 99 ? -1.576 2.197 3.875 1.00 98.25 99 SER A C 1
ATOM 745 O O . SER A 1 99 ? -1.838 2.403 5.062 1.00 98.25 99 SER A O 1
ATOM 747 N N . ILE A 1 100 ? -1.834 3.108 2.928 1.00 97.88 100 ILE A N 1
ATOM 748 C CA . ILE A 1 100 ? -2.436 4.417 3.234 1.00 97.88 100 ILE A CA 1
ATOM 749 C C . ILE A 1 100 ? -3.845 4.226 3.809 1.00 97.88 100 ILE A C 1
ATOM 751 O O . ILE A 1 100 ? -4.192 4.841 4.817 1.00 97.88 100 ILE A O 1
ATOM 755 N N . VAL A 1 101 ? -4.648 3.349 3.201 1.00 97.38 101 VAL A N 1
ATOM 756 C CA . VAL A 1 101 ? -6.010 3.060 3.668 1.00 97.38 101 VAL A CA 1
ATOM 757 C C . VAL A 1 101 ? -5.989 2.411 5.051 1.00 97.38 101 VAL A C 1
ATOM 759 O O . VAL A 1 101 ? -6.732 2.846 5.923 1.00 97.38 101 VAL A O 1
ATOM 762 N N . ALA A 1 102 ? -5.104 1.446 5.310 1.00 97.44 102 ALA A N 1
ATOM 763 C CA . ALA A 1 102 ? -4.957 0.845 6.636 1.00 97.44 102 ALA A CA 1
ATOM 764 C C . ALA A 1 102 ? -4.636 1.901 7.708 1.00 97.44 102 ALA A C 1
ATOM 766 O O . ALA A 1 102 ? -5.233 1.901 8.787 1.00 97.44 102 ALA A O 1
ATOM 767 N N . CYS A 1 103 ? -3.749 2.847 7.388 1.00 96.50 103 CYS A N 1
ATOM 768 C CA . CYS A 1 103 ? -3.451 3.976 8.262 1.00 96.50 103 CYS A CA 1
ATOM 769 C C . CYS A 1 103 ? -4.680 4.874 8.491 1.00 96.50 103 CYS A C 1
ATOM 771 O O . CYS A 1 103 ? -4.957 5.268 9.624 1.00 96.50 103 CYS A O 1
ATOM 773 N N . ASP A 1 104 ? -5.433 5.193 7.436 1.00 95.44 104 ASP A N 1
ATOM 774 C CA . ASP A 1 104 ? -6.641 6.019 7.524 1.00 95.44 104 ASP A CA 1
ATOM 775 C C . ASP A 1 104 ? -7.762 5.373 8.355 1.00 95.44 104 ASP A C 1
ATOM 777 O O . ASP A 1 104 ? -8.578 6.095 8.932 1.00 95.44 104 ASP A O 1
ATOM 781 N N . LEU A 1 105 ? -7.788 4.040 8.432 1.00 95.44 105 LEU A N 1
ATOM 782 C CA . LEU A 1 105 ? -8.737 3.253 9.228 1.00 95.44 105 LEU A CA 1
ATOM 783 C C . LEU A 1 105 ? -8.302 3.075 10.693 1.00 95.44 105 LEU A C 1
ATOM 785 O O . LEU A 1 105 ? -8.985 2.398 11.458 1.00 95.44 105 LEU A O 1
ATOM 789 N N . GLY A 1 106 ? -7.195 3.698 11.106 1.00 95.25 106 GLY A N 1
ATOM 790 C CA . GLY A 1 106 ? -6.747 3.705 12.498 1.00 95.25 106 GLY A CA 1
ATOM 791 C C . GLY A 1 106 ? -5.791 2.572 12.864 1.00 95.25 106 GLY A C 1
ATOM 792 O O . GLY A 1 106 ? -5.719 2.204 14.038 1.00 95.25 106 GLY A O 1
ATOM 793 N N . ALA A 1 107 ? -5.049 2.012 11.903 1.00 97.00 107 ALA A N 1
ATOM 794 C CA . ALA A 1 107 ? -3.889 1.190 12.238 1.00 97.00 107 ALA A CA 1
ATOM 795 C C . ALA A 1 107 ? -2.936 1.961 13.168 1.00 97.00 107 ALA A C 1
ATOM 797 O O . ALA A 1 107 ? -2.668 3.148 12.973 1.00 97.00 107 ALA A O 1
ATOM 798 N N . ARG A 1 108 ? -2.412 1.274 14.189 1.00 96.25 108 ARG A N 1
ATOM 799 C CA . ARG A 1 108 ? -1.469 1.854 15.159 1.00 96.25 108 ARG A CA 1
ATOM 800 C C . ARG A 1 108 ? -0.148 2.225 14.491 1.00 96.25 108 ARG A C 1
ATOM 802 O O . ARG A 1 108 ? 0.482 3.202 14.881 1.00 96.25 108 ARG A O 1
ATOM 809 N N . TYR A 1 109 ? 0.288 1.397 13.549 1.00 97.19 109 TYR A N 1
ATOM 810 C CA . TYR A 1 109 ? 1.523 1.571 12.796 1.00 97.19 109 TYR A CA 1
ATOM 811 C C . TYR A 1 109 ? 1.445 0.784 11.489 1.00 97.19 109 TYR A C 1
ATOM 813 O O . TYR A 1 109 ? 0.907 -0.325 11.482 1.00 97.19 109 TYR A O 1
ATOM 821 N N . VAL A 1 110 ? 1.997 1.324 10.406 1.00 98.19 110 VAL A N 1
ATOM 822 C CA . VAL A 1 110 ? 2.056 0.672 9.094 1.00 98.19 110 VAL A CA 1
ATOM 823 C C . VAL A 1 110 ? 3.493 0.693 8.577 1.00 98.19 110 VAL A C 1
ATOM 825 O O . VAL A 1 110 ? 4.077 1.759 8.416 1.00 98.19 110 VAL A O 1
ATOM 828 N N . ALA A 1 111 ? 4.048 -0.477 8.277 1.00 97.88 111 ALA A N 1
ATOM 829 C CA . ALA A 1 111 ? 5.281 -0.621 7.513 1.00 97.88 111 ALA A CA 1
ATOM 830 C C . ALA A 1 111 ? 4.931 -1.011 6.072 1.00 97.88 111 ALA A C 1
ATOM 832 O O . ALA A 1 111 ? 4.447 -2.116 5.826 1.00 97.88 111 ALA A O 1
ATOM 833 N N . ALA A 1 112 ? 5.174 -0.114 5.122 1.00 98.06 112 ALA A N 1
ATOM 834 C CA . ALA A 1 112 ? 5.010 -0.381 3.698 1.00 98.06 112 ALA A CA 1
ATOM 835 C C . ALA A 1 112 ? 6.360 -0.793 3.102 1.00 98.06 112 ALA A C 1
ATOM 837 O O . ALA A 1 112 ? 7.339 -0.051 3.212 1.00 98.06 112 ALA A O 1
ATOM 838 N N . THR A 1 113 ? 6.432 -1.970 2.482 1.00 97.81 113 THR A N 1
ATOM 839 C CA . THR A 1 113 ? 7.701 -2.508 1.974 1.00 97.81 113 THR A CA 1
ATOM 840 C C . THR A 1 113 ? 7.618 -2.916 0.516 1.00 97.81 113 THR A C 1
ATOM 842 O O . THR A 1 113 ? 6.603 -3.444 0.059 1.00 97.81 113 THR A O 1
ATOM 845 N N . ASP A 1 114 ? 8.695 -2.672 -0.223 1.00 97.25 114 ASP A N 1
ATOM 846 C CA . ASP A 1 114 ? 8.859 -3.103 -1.612 1.00 97.25 114 ASP A CA 1
ATOM 847 C C . ASP A 1 114 ? 10.355 -3.203 -1.953 1.00 97.25 114 ASP A C 1
ATOM 849 O O . ASP A 1 114 ? 11.215 -2.837 -1.146 1.00 97.25 114 ASP A O 1
ATOM 853 N N . GLN A 1 115 ? 10.681 -3.668 -3.158 1.00 95.44 115 GLN A N 1
ATOM 854 C CA . GLN A 1 115 ? 12.054 -3.719 -3.645 1.00 95.44 115 GLN A CA 1
ATOM 855 C C . GLN A 1 115 ? 12.694 -2.318 -3.626 1.00 95.44 115 GLN A C 1
ATOM 857 O O . GLN A 1 115 ? 12.002 -1.324 -3.875 1.00 95.44 115 GLN A O 1
ATOM 862 N N . PRO A 1 116 ? 14.023 -2.205 -3.425 1.00 95.44 116 PRO A N 1
ATOM 863 C CA . PRO A 1 116 ? 14.711 -0.915 -3.314 1.00 95.44 116 PRO A CA 1
ATOM 864 C C . PRO A 1 116 ? 14.395 0.086 -4.436 1.00 95.44 116 PRO A C 1
ATOM 866 O O . PRO A 1 116 ? 14.287 1.283 -4.181 1.00 95.44 116 PRO A O 1
ATOM 869 N N . LEU A 1 117 ? 14.197 -0.397 -5.668 1.00 94.56 117 LEU A N 1
ATOM 870 C CA . LEU A 1 117 ? 13.844 0.438 -6.820 1.00 94.56 117 LEU A CA 1
ATOM 871 C C . LEU A 1 117 ? 12.473 1.127 -6.672 1.00 94.56 117 LEU A C 1
ATOM 873 O O . LEU A 1 117 ? 12.291 2.237 -7.165 1.00 94.56 117 LEU A O 1
ATOM 877 N N . ALA A 1 118 ? 11.506 0.492 -6.009 1.00 95.31 118 ALA A N 1
ATOM 878 C CA . ALA A 1 118 ? 10.144 1.002 -5.852 1.00 95.31 118 ALA A CA 1
ATOM 879 C C . ALA A 1 118 ? 9.993 1.979 -4.675 1.00 95.31 118 ALA A C 1
ATOM 881 O O . ALA A 1 118 ? 9.138 2.867 -4.713 1.00 95.31 118 ALA A O 1
ATOM 882 N N . VAL A 1 119 ? 10.853 1.859 -3.657 1.00 97.38 119 VAL A N 1
ATOM 883 C CA . VAL A 1 119 ? 10.786 2.633 -2.405 1.00 97.38 119 VAL A CA 1
ATOM 884 C C . VAL A 1 119 ? 10.668 4.151 -2.612 1.00 97.38 119 VAL A C 1
ATOM 886 O O . VAL A 1 119 ? 9.814 4.753 -1.958 1.00 97.38 119 VAL A O 1
ATOM 889 N N . PRO A 1 120 ? 11.433 4.809 -3.512 1.00 98.06 120 PRO A N 1
ATOM 890 C CA . PRO A 1 120 ? 11.304 6.255 -3.704 1.00 98.06 120 PRO A CA 1
ATOM 891 C C . PRO A 1 120 ? 9.918 6.684 -4.204 1.00 98.06 120 PRO A C 1
ATOM 893 O O . PRO A 1 120 ? 9.374 7.685 -3.735 1.00 98.06 120 PRO A O 1
ATOM 896 N N . LEU A 1 121 ? 9.331 5.930 -5.140 1.00 97.88 121 LEU A N 1
ATOM 897 C CA . LEU A 1 121 ? 8.005 6.232 -5.685 1.00 97.88 121 LEU A CA 1
ATOM 898 C C . LEU A 1 121 ? 6.900 5.922 -4.667 1.00 97.88 121 LEU A C 1
ATOM 900 O O . LEU A 1 121 ? 5.962 6.707 -4.520 1.00 97.88 121 LEU A O 1
ATOM 904 N N . LEU A 1 122 ? 7.042 4.817 -3.933 1.00 98.06 122 LEU A N 1
ATOM 905 C CA . LEU A 1 122 ? 6.165 4.449 -2.824 1.00 98.06 122 LEU A CA 1
ATOM 906 C C . LEU A 1 122 ? 6.121 5.551 -1.754 1.00 98.06 122 LEU A C 1
ATOM 908 O O .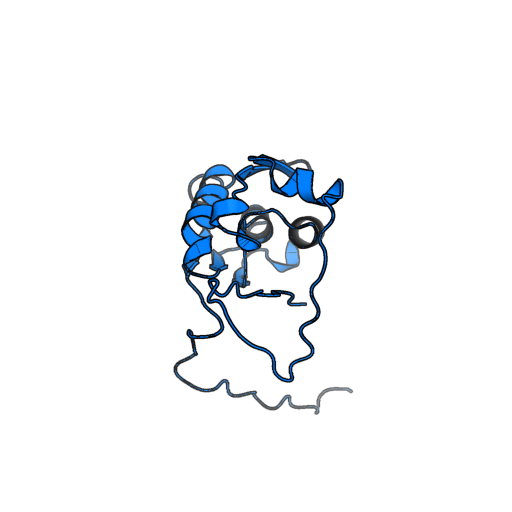 LEU A 1 122 ? 5.042 6.018 -1.389 1.00 98.06 122 LEU A O 1
ATOM 912 N N . ALA A 1 123 ? 7.287 6.019 -1.299 1.00 97.81 123 ALA A N 1
ATOM 913 C CA . ALA A 1 123 ? 7.393 7.081 -0.299 1.00 97.81 123 ALA A CA 1
ATOM 914 C C . ALA A 1 123 ? 6.767 8.398 -0.779 1.00 97.81 123 ALA A C 1
ATOM 916 O O . ALA A 1 123 ? 6.056 9.059 -0.019 1.00 97.81 123 ALA A O 1
ATOM 917 N N . GLU A 1 124 ? 6.974 8.761 -2.047 1.00 97.44 124 GLU A N 1
ATOM 918 C CA . GLU A 1 124 ? 6.354 9.949 -2.634 1.00 97.44 124 GLU A CA 1
ATOM 919 C C . GLU A 1 124 ? 4.822 9.847 -2.654 1.00 97.44 124 GLU A C 1
ATOM 921 O O . GLU A 1 124 ? 4.130 10.790 -2.261 1.00 97.44 124 GLU A O 1
ATOM 926 N N . ASN A 1 125 ? 4.276 8.700 -3.059 1.00 97.94 125 ASN A N 1
ATOM 927 C CA . ASN A 1 125 ? 2.830 8.488 -3.094 1.00 97.94 125 ASN A CA 1
ATOM 928 C C . ASN A 1 125 ? 2.203 8.451 -1.696 1.00 97.94 125 ASN A C 1
ATOM 930 O O . ASN A 1 125 ? 1.139 9.045 -1.493 1.00 97.94 125 ASN A O 1
ATOM 934 N N . ILE A 1 126 ? 2.874 7.843 -0.716 1.00 97.06 126 ILE A N 1
ATOM 935 C CA . ILE A 1 126 ? 2.454 7.889 0.689 1.00 97.06 126 ILE A CA 1
ATOM 936 C C . ILE A 1 126 ? 2.433 9.335 1.187 1.00 97.06 126 ILE A C 1
ATOM 938 O O . ILE A 1 126 ? 1.417 9.786 1.710 1.00 97.06 126 ILE A O 1
ATOM 942 N N . ARG A 1 127 ? 3.499 10.109 0.958 1.00 96.06 127 ARG A N 1
ATOM 943 C CA . ARG A 1 127 ? 3.578 11.518 1.380 1.00 96.06 127 ARG A CA 1
ATOM 944 C C . ARG A 1 127 ? 2.468 12.381 0.769 1.00 96.06 127 ARG A C 1
ATOM 946 O O . ARG A 1 127 ? 1.976 13.294 1.427 1.00 96.06 127 ARG A O 1
ATOM 953 N N . ARG A 1 128 ? 2.078 12.117 -0.481 1.00 95.81 128 ARG A N 1
ATOM 954 C CA . ARG A 1 128 ? 1.001 12.854 -1.166 1.00 95.81 128 ARG A CA 1
ATOM 955 C C . ARG A 1 128 ? -0.388 12.582 -0.597 1.00 95.81 128 ARG A C 1
ATOM 957 O O . ARG A 1 128 ? -1.238 13.466 -0.652 1.00 95.81 12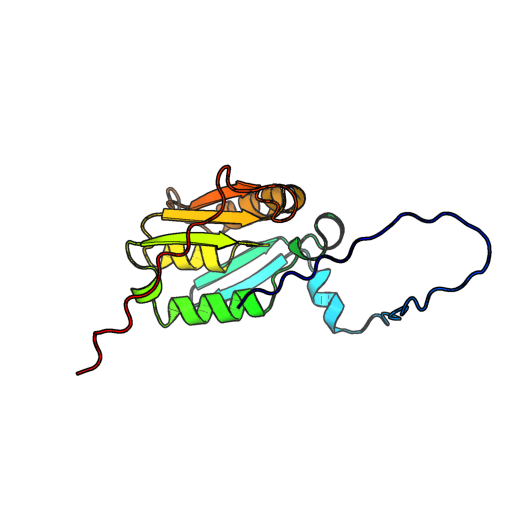8 ARG A O 1
ATOM 964 N N . ASN A 1 129 ? -0.629 11.370 -0.106 1.00 96.62 129 ASN A N 1
ATOM 965 C CA . ASN A 1 129 ? -1.975 10.898 0.223 1.00 96.62 129 ASN A CA 1
ATOM 966 C C . ASN A 1 129 ? -2.239 10.761 1.727 1.00 96.62 129 ASN A C 1
ATOM 968 O O . ASN A 1 129 ? -3.399 10.802 2.154 1.00 96.62 129 ASN A O 1
ATOM 972 N N . SER A 1 130 ? -1.187 10.606 2.528 1.00 90.69 130 SER A N 1
ATOM 973 C CA . SER A 1 130 ? -1.272 10.487 3.979 1.00 90.69 130 SER A CA 1
ATOM 974 C C . SER A 1 130 ? -1.488 11.840 4.652 1.00 90.69 130 SER A C 1
ATOM 976 O O . SER A 1 130 ? -1.051 12.888 4.178 1.00 90.69 130 SER A O 1
ATOM 978 N N . ARG A 1 131 ? -2.167 11.819 5.802 1.00 85.00 131 ARG A N 1
ATOM 979 C CA . ARG A 1 131 ? -2.296 12.998 6.669 1.00 85.00 131 ARG A CA 1
ATOM 980 C C . ARG A 1 131 ? -0.964 13.281 7.373 1.00 85.00 131 ARG A C 1
ATOM 982 O O . ARG A 1 131 ? -0.175 12.364 7.596 1.00 85.00 131 ARG A O 1
ATOM 989 N N . SER A 1 132 ? -0.738 14.532 7.778 1.00 72.06 132 SER A N 1
ATOM 990 C CA . SER A 1 132 ? 0.414 14.892 8.615 1.00 72.06 132 SER A CA 1
ATOM 991 C C . SER A 1 132 ? 0.448 14.024 9.880 1.00 72.06 132 SER A C 1
ATOM 993 O O . SER A 1 132 ? -0.563 13.921 10.571 1.00 72.06 132 SER A O 1
ATOM 995 N N . ASN A 1 133 ? 1.605 13.422 10.177 1.00 77.12 133 ASN A N 1
ATOM 996 C CA . ASN A 1 133 ? 1.848 12.503 11.303 1.00 77.12 133 ASN A CA 1
ATOM 997 C C . ASN A 1 133 ? 1.142 11.135 11.228 1.00 77.12 133 ASN A C 1
ATOM 999 O O . ASN A 1 133 ? 0.975 10.478 12.254 1.00 77.12 133 ASN A O 1
ATOM 1003 N N . ALA A 1 134 ? 0.733 10.687 10.039 1.00 83.12 134 ALA A N 1
ATOM 1004 C CA . ALA A 1 134 ? 0.323 9.300 9.837 1.00 83.12 134 ALA A CA 1
ATOM 1005 C C . ALA A 1 134 ? 1.452 8.335 10.276 1.00 83.12 134 ALA A C 1
ATOM 1007 O O . ALA A 1 134 ? 2.587 8.527 9.831 1.00 83.12 134 ALA A O 1
ATOM 1008 N N . PRO A 1 135 ? 1.186 7.313 11.116 1.00 92.38 135 PRO A N 1
ATOM 1009 C CA . PRO A 1 135 ? 2.194 6.354 11.580 1.00 92.38 135 PRO A CA 1
ATOM 1010 C C . PRO A 1 135 ? 2.523 5.313 10.496 1.00 92.38 135 PRO A C 1
ATOM 1012 O O . PRO A 1 135 ? 2.358 4.111 10.700 1.00 92.38 135 PRO A O 1
ATOM 1015 N N . ILE A 1 136 ? 2.941 5.784 9.322 1.00 97.12 136 ILE A N 1
ATOM 1016 C CA . ILE A 1 136 ? 3.318 4.971 8.169 1.00 97.12 136 ILE A CA 1
ATOM 1017 C C . ILE A 1 136 ? 4.786 5.210 7.820 1.00 97.12 136 ILE A C 1
ATOM 1019 O O . ILE A 1 136 ? 5.204 6.343 7.584 1.00 97.12 136 ILE A O 1
ATOM 1023 N N . GLU A 1 137 ? 5.557 4.132 7.766 1.00 97.25 137 GLU A N 1
ATOM 1024 C CA . GLU A 1 137 ? 6.973 4.141 7.407 1.00 97.25 137 GLU A CA 1
ATOM 1025 C C . GLU A 1 137 ? 7.219 3.238 6.197 1.00 97.25 137 GLU A C 1
ATOM 1027 O O . GLU A 1 137 ? 6.510 2.254 5.978 1.00 97.25 137 GLU A O 1
ATOM 1032 N N . VAL A 1 138 ? 8.219 3.596 5.390 1.00 97.62 138 VAL A N 1
ATOM 1033 C CA . VAL A 1 138 ? 8.557 2.892 4.150 1.00 97.62 138 VAL A CA 1
ATOM 1034 C C . VAL A 1 138 ? 9.931 2.259 4.282 1.00 97.62 138 VAL A C 1
ATOM 1036 O O . VAL A 1 138 ? 10.889 2.950 4.630 1.00 97.62 138 VAL A O 1
ATOM 1039 N N . PHE A 1 139 ? 10.040 0.973 3.950 1.00 96.06 139 PHE A N 1
ATOM 1040 C CA . PHE A 1 139 ? 11.301 0.235 4.016 1.00 96.06 139 PHE A CA 1
ATOM 1041 C C . PHE A 1 139 ? 11.592 -0.512 2.711 1.00 96.06 139 PHE A C 1
ATOM 1043 O O . PHE A 1 139 ? 10.671 -1.069 2.109 1.00 96.06 139 PHE A O 1
ATOM 1050 N N . PRO A 1 140 ? 12.862 -0.577 2.274 1.00 96.69 140 PRO A N 1
ATOM 1051 C CA . PRO A 1 140 ? 13.261 -1.551 1.270 1.00 96.69 140 PRO A CA 1
ATOM 1052 C C . PRO A 1 140 ? 13.170 -2.965 1.852 1.00 96.69 140 PRO A C 1
ATOM 1054 O O . PRO A 1 140 ? 13.634 -3.206 2.966 1.00 96.69 140 PRO A O 1
ATOM 1057 N N . LEU A 1 141 ? 12.582 -3.884 1.090 1.00 95.50 141 LEU A N 1
ATOM 1058 C CA . LEU A 1 141 ? 12.577 -5.315 1.370 1.00 95.50 141 LEU A CA 1
ATOM 1059 C C . LEU A 1 141 ? 12.560 -6.101 0.051 1.00 95.50 141 LEU A C 1
ATOM 1061 O O . LEU A 1 141 ? 11.567 -6.097 -0.681 1.00 95.50 141 LEU A O 1
ATOM 1065 N N . ASP A 1 142 ? 13.649 -6.798 -0.242 1.00 92.75 142 ASP A N 1
ATOM 1066 C CA . ASP A 1 142 ? 13.793 -7.708 -1.373 1.00 92.75 142 ASP A CA 1
ATOM 1067 C C . ASP A 1 142 ? 13.684 -9.162 -0.902 1.00 92.75 142 ASP A C 1
ATOM 1069 O O . ASP A 1 142 ? 14.580 -9.707 -0.266 1.00 92.75 142 ASP A O 1
ATOM 1073 N N . TRP A 1 143 ? 12.597 -9.836 -1.278 1.00 87.94 143 TRP A N 1
ATOM 1074 C CA . TRP A 1 143 ? 12.328 -11.219 -0.872 1.00 87.94 143 TRP A CA 1
ATOM 1075 C C . TRP A 1 143 ? 13.387 -12.231 -1.332 1.00 87.94 143 TRP A C 1
ATOM 1077 O O . TRP A 1 143 ? 13.436 -13.343 -0.800 1.00 87.94 143 TRP A O 1
ATOM 1087 N N . GLN A 1 144 ? 14.198 -11.903 -2.342 1.00 86.62 144 GLN A N 1
ATOM 1088 C CA . GLN A 1 144 ? 15.237 -12.809 -2.837 1.00 86.62 144 GLN A CA 1
ATOM 1089 C C . GLN A 1 144 ? 16.482 -12.789 -1.949 1.00 86.62 144 GLN A C 1
ATOM 1091 O O . GLN A 1 144 ? 17.129 -13.829 -1.765 1.00 86.62 144 GLN A O 1
ATOM 1096 N N . THR A 1 145 ? 16.815 -11.616 -1.411 1.00 88.31 145 THR A N 1
ATOM 1097 C CA . THR A 1 145 ? 18.090 -11.362 -0.736 1.00 88.31 145 THR A CA 1
ATOM 1098 C C . THR A 1 145 ? 17.921 -11.126 0.761 1.00 88.31 145 THR A C 1
ATOM 1100 O O . THR A 1 145 ? 18.727 -11.639 1.543 1.00 88.31 145 THR A O 1
ATOM 1103 N N . ASP A 1 146 ? 16.843 -10.468 1.181 1.00 86.31 146 ASP A N 1
ATOM 1104 C CA . ASP A 1 146 ? 16.531 -10.247 2.585 1.00 86.31 146 ASP A CA 1
ATOM 1105 C C . ASP A 1 146 ? 15.982 -11.529 3.205 1.00 86.31 146 ASP A C 1
ATOM 1107 O O . ASP A 1 146 ? 14.865 -11.981 2.939 1.00 86.31 146 ASP A O 1
ATOM 1111 N N . ARG A 1 147 ? 16.804 -12.140 4.060 1.00 81.00 147 ARG A N 1
ATOM 1112 C CA . ARG A 1 147 ? 16.441 -13.336 4.816 1.00 81.00 147 ARG A CA 1
ATOM 1113 C C . ARG A 1 147 ? 16.470 -13.043 6.307 1.00 81.00 147 ARG A C 1
ATOM 1115 O O . ARG A 1 147 ? 17.394 -12.380 6.781 1.00 81.00 147 ARG A O 1
ATOM 1122 N N . PRO A 1 148 ? 15.508 -13.576 7.075 1.00 78.31 148 PRO A N 1
ATOM 1123 C CA . PRO A 1 148 ? 15.602 -13.524 8.522 1.00 78.31 148 PRO A CA 1
ATOM 1124 C C . PRO A 1 148 ? 16.876 -14.246 8.982 1.00 78.31 148 PRO A C 1
ATOM 1126 O O . PRO A 1 148 ? 17.247 -15.288 8.442 1.00 78.31 148 PRO A O 1
ATOM 1129 N N . ALA A 1 149 ? 17.535 -13.697 10.006 1.00 77.94 149 ALA A N 1
ATOM 1130 C CA . ALA A 1 149 ? 18.791 -14.232 10.540 1.00 77.94 149 ALA A CA 1
ATOM 1131 C C . ALA A 1 149 ? 18.666 -15.664 11.094 1.00 77.94 149 ALA A C 1
ATOM 1133 O O . ALA A 1 149 ? 19.669 -16.353 11.264 1.00 77.94 149 ALA A O 1
ATOM 1134 N N . GLN A 1 150 ? 17.443 -16.106 11.394 1.00 76.00 150 GLN A N 1
ATOM 1135 C CA . GLN A 1 150 ? 17.129 -17.451 11.859 1.00 76.00 150 GLN A CA 1
ATOM 1136 C C . GLN A 1 150 ? 15.969 -18.028 11.033 1.00 76.00 150 GLN A C 1
ATOM 1138 O O . GLN A 1 150 ? 15.026 -17.290 10.725 1.00 76.00 150 GLN A O 1
ATOM 1143 N N . PRO A 1 151 ? 15.991 -19.332 10.694 1.00 73.38 151 PRO A N 1
ATOM 1144 C CA . PRO A 1 151 ? 14.851 -20.002 10.076 1.00 73.38 151 PRO A CA 1
ATOM 1145 C C . PRO A 1 151 ? 13.611 -19.897 10.968 1.00 73.38 151 PRO A C 1
ATOM 1147 O O . PRO A 1 151 ? 13.698 -20.069 12.186 1.00 73.38 151 PRO A O 1
ATOM 1150 N N . TYR A 1 152 ? 12.451 -19.646 10.361 1.00 71.12 152 TYR A N 1
ATOM 1151 C CA . TYR A 1 152 ? 11.192 -19.571 11.096 1.00 71.12 152 TYR A CA 1
ATOM 1152 C C . TYR A 1 152 ? 10.870 -20.928 11.738 1.00 71.12 152 TYR A C 1
ATOM 1154 O O . TYR A 1 152 ? 10.800 -21.948 11.053 1.00 71.12 152 TYR A O 1
ATOM 1162 N N . GLN A 1 153 ? 10.669 -20.940 13.055 1.00 70.25 153 GLN A N 1
ATOM 1163 C CA . GLN A 1 153 ? 10.193 -22.116 13.776 1.00 70.25 153 GLN A CA 1
ATOM 1164 C C . GLN A 1 153 ? 8.668 -22.148 13.665 1.00 70.25 153 GLN A C 1
ATOM 1166 O O . GLN A 1 153 ? 7.987 -21.302 14.242 1.00 70.25 153 GLN A O 1
ATOM 1171 N N . VAL A 1 154 ? 8.122 -23.107 12.918 1.00 70.31 154 VAL A N 1
ATOM 1172 C CA . VAL A 1 154 ? 6.677 -23.361 12.935 1.00 70.31 154 VAL A CA 1
ATOM 1173 C C . VAL A 1 154 ? 6.369 -24.038 14.265 1.00 70.31 154 VAL A C 1
ATOM 1175 O O . VAL A 1 154 ? 6.718 -25.200 14.464 1.00 70.31 154 VAL A O 1
ATOM 1178 N N . SER A 1 155 ? 5.754 -23.316 15.200 1.00 66.00 155 SER A N 1
ATOM 1179 C CA . SER A 1 155 ? 5.207 -23.939 16.401 1.00 66.00 155 SER A CA 1
ATOM 1180 C C . SER A 1 155 ? 4.129 -24.934 15.974 1.00 66.00 155 SER A C 1
ATOM 1182 O O . SER A 1 155 ? 3.159 -24.573 15.309 1.00 66.00 155 SER A O 1
ATOM 1184 N N . SER A 1 156 ? 4.315 -26.208 16.316 1.00 62.81 156 SER A N 1
ATOM 1185 C CA . SER A 1 156 ? 3.336 -27.261 16.061 1.00 62.81 156 SER A CA 1
ATOM 1186 C C . SER A 1 156 ? 1.978 -26.838 16.624 1.00 62.81 156 SER A C 1
ATOM 1188 O O . SER A 1 156 ? 1.848 -26.617 17.829 1.00 62.81 156 SER A O 1
ATOM 1190 N N . PHE A 1 157 ? 0.964 -26.704 15.768 1.00 63.09 157 PHE A N 1
ATOM 1191 C CA . PHE A 1 157 ? -0.396 -26.430 16.222 1.00 63.09 157 PHE A CA 1
ATOM 1192 C C . PHE A 1 157 ? -0.895 -27.629 17.036 1.00 63.09 157 PHE A C 1
ATOM 1194 O O . PHE A 1 157 ? -0.922 -28.756 16.544 1.00 63.09 157 PHE A O 1
ATOM 1201 N N . ASN A 1 158 ? -1.267 -27.395 18.296 1.00 50.88 158 ASN A N 1
ATOM 1202 C CA . ASN A 1 158 ? -1.854 -28.420 19.150 1.00 50.88 158 ASN A CA 1
ATOM 1203 C C . ASN A 1 158 ? -3.289 -28.690 18.668 1.00 50.88 158 ASN A C 1
ATOM 1205 O O . ASN A 1 158 ? -4.173 -27.858 18.859 1.00 50.88 158 ASN A O 1
ATOM 1209 N N . THR A 1 159 ? -3.528 -29.830 18.020 1.00 58.12 159 THR A N 1
ATOM 1210 C CA . THR A 1 159 ? -4.837 -30.205 17.450 1.00 58.12 159 THR A CA 1
ATOM 1211 C C . THR A 1 159 ? -5.845 -30.720 18.488 1.00 58.12 159 THR A C 1
ATOM 1213 O O . THR A 1 159 ? -6.866 -31.284 18.111 1.00 58.12 159 THR A O 1
ATOM 1216 N N . ASN A 1 160 ? -5.602 -30.532 19.789 1.00 47.19 160 ASN A N 1
ATOM 1217 C CA . ASN A 1 160 ? -6.403 -31.136 20.862 1.00 47.19 160 ASN A CA 1
ATOM 1218 C C . ASN A 1 160 ? -7.557 -30.280 21.415 1.00 47.19 160 ASN A C 1
ATOM 1220 O O . 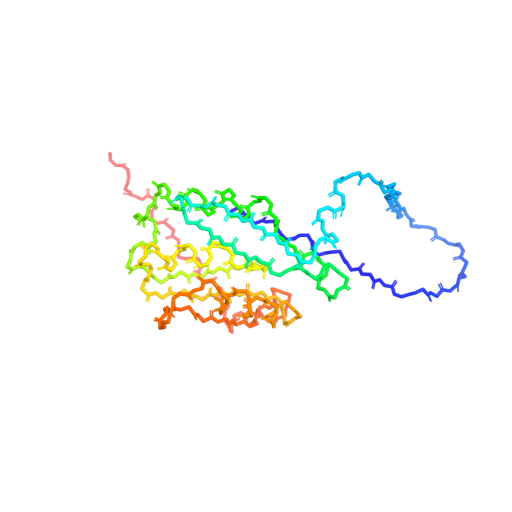ASN A 1 160 ? -8.033 -30.557 22.512 1.00 47.19 160 ASN A O 1
ATOM 1224 N N . THR A 1 161 ? -8.064 -29.292 20.674 1.00 48.50 161 THR A N 1
ATOM 1225 C CA . THR A 1 161 ? -9.258 -28.547 21.117 1.00 48.50 161 THR A CA 1
ATOM 1226 C C . THR A 1 161 ? -10.275 -28.392 19.994 1.00 48.50 161 THR A C 1
ATOM 1228 O O . THR A 1 161 ? -10.479 -27.306 19.461 1.00 48.50 161 THR A O 1
ATOM 1231 N N . ILE A 1 162 ? -10.930 -29.496 19.642 1.00 44.28 162 ILE A N 1
ATOM 1232 C CA . ILE A 1 162 ? -12.296 -29.467 19.113 1.00 44.28 162 ILE A CA 1
ATOM 1233 C C . ILE A 1 162 ? -13.090 -30.432 19.997 1.00 44.28 162 ILE A C 1
ATOM 1235 O O . ILE A 1 162 ? -12.941 -31.647 19.878 1.00 44.28 162 ILE A O 1
ATOM 1239 N N . HIS A 1 163 ? -13.839 -29.866 20.944 1.00 46.94 163 HIS A N 1
ATOM 1240 C CA . HIS A 1 163 ? -14.922 -30.540 21.657 1.00 46.94 163 HIS A CA 1
ATOM 1241 C C . HIS A 1 163 ? -16.240 -30.177 20.982 1.00 46.94 163 HIS A C 1
ATOM 1243 O O . HIS A 1 163 ? -16.380 -28.988 20.610 1.00 46.94 163 HIS A O 1
#

pLDDT: mean 79.31, std 24.03, range [25.58, 98.38]

Secondary structure (DSSP, 8-state):
---------PPP------------------GGGGGGSSSEEEEEETTEEEEEE--HHHHGGGGS--HHHHHHHHHHHH-GGGTTTSEEEEES-TT-HHHHHHHHTT-SEEEEEE-TTTHHHHHHHHHHHSPTT-SEEEEE--TTT---SS----PPP------

Foldseek 3Di:
DDDDDDDDDDDDDDDDDDDDPDDDDDDDPDPVCVQLVDQWDWDDAPNDIAIAGADCPQQNPLRDDDVVLNVLLNVCSVPLVVAAQAEEEAESCSLPSNQQSSLVSHHVAYEYEYAPSRQVRNVVRSVRRHDPPRRYDYDYDDPVPDDDPDPDDDDPPDPPDDD